Protein AF-A0A2D4NZ76-F1 (afdb_monomer_lite)

Radius of gyration: 38.87 Å; chains: 1; bounding box: 68×22×113 Å

pLDDT: mean 84.17, std 10.51, range [44.94, 95.06]

Foldseek 3Di:
DPDPDPDDDPCPDPVNVVVVVVVCVPDPVNVVVVVVVVVVVPPDDPDLVVDPVSVVVVVVVCVVDPCNVCVVVVVCVPVDDDDCPDPVNVVVVVVVVVVD

Structure (mmCIF, N/CA/C/O backbone):
data_AF-A0A2D4NZ76-F1
#
_entry.id   AF-A0A2D4NZ76-F1
#
loop_
_atom_site.group_PDB
_atom_site.id
_atom_site.type_symbol
_atom_site.label_atom_id
_atom_site.label_alt_id
_atom_site.label_comp_id
_atom_site.label_asym_id
_atom_site.label_entity_id
_atom_site.label_seq_id
_atom_site.pdbx_PDB_ins_code
_atom_site.Cartn_x
_atom_site.Cartn_y
_atom_site.Cartn_z
_atom_site.occupancy
_atom_site.B_iso_or_equiv
_atom_site.auth_seq_id
_atom_site.auth_comp_id
_atom_site.auth_asym_id
_atom_site.auth_atom_id
_atom_site.pdbx_PDB_model_num
ATOM 1 N N . CYS A 1 1 ? 21.999 -9.699 -54.818 1.00 44.94 1 CYS A N 1
ATOM 2 C CA . CYS A 1 1 ? 21.791 -9.735 -56.279 1.00 44.94 1 CYS A CA 1
ATOM 3 C C . CYS A 1 1 ? 20.711 -10.760 -56.598 1.00 44.94 1 CYS A C 1
ATOM 5 O O . CYS A 1 1 ? 20.995 -11.942 -56.533 1.00 44.94 1 CYS A O 1
ATOM 7 N N . ILE A 1 2 ? 19.479 -10.319 -56.873 1.00 53.00 2 ILE A N 1
ATOM 8 C CA . ILE A 1 2 ? 18.454 -11.151 -57.521 1.00 53.00 2 ILE A CA 1
ATOM 9 C C . ILE A 1 2 ? 18.231 -10.493 -58.876 1.00 53.00 2 ILE A C 1
ATOM 11 O O . ILE A 1 2 ? 17.505 -9.511 -59.002 1.00 53.00 2 ILE A O 1
ATOM 15 N N . ARG A 1 3 ? 18.990 -10.954 -59.856 1.00 52.88 3 ARG A N 1
ATOM 16 C CA . ARG A 1 3 ? 18.799 -10.655 -61.269 1.00 52.88 3 ARG A CA 1
ATOM 17 C C . ARG A 1 3 ? 18.990 -11.997 -61.949 1.00 52.88 3 ARG A C 1
ATOM 19 O O . ARG A 1 3 ? 20.097 -12.299 -62.343 1.00 52.88 3 ARG A O 1
ATOM 26 N N . ASP A 1 4 ? 17.950 -12.823 -61.908 1.00 59.00 4 ASP A N 1
ATOM 27 C CA . ASP A 1 4 ? 17.825 -13.999 -62.771 1.00 59.00 4 ASP A CA 1
ATOM 28 C C . ASP A 1 4 ? 16.378 -14.495 -62.759 1.00 59.00 4 ASP A C 1
ATOM 30 O O . ASP A 1 4 ? 15.946 -15.369 -62.014 1.00 59.00 4 ASP A O 1
ATOM 34 N N . SER A 1 5 ? 15.576 -13.773 -63.523 1.00 59.16 5 SER A N 1
ATOM 35 C CA . SER A 1 5 ? 14.332 -14.172 -64.183 1.00 59.16 5 SER A CA 1
ATOM 36 C C . SER A 1 5 ? 13.870 -12.903 -64.890 1.00 59.16 5 SER A C 1
ATOM 38 O O . SER A 1 5 ? 13.988 -11.813 -64.334 1.00 59.16 5 SER A O 1
ATOM 40 N N . GLY A 1 6 ? 13.416 -13.000 -66.138 1.00 62.66 6 GLY A N 1
ATOM 41 C CA . GLY A 1 6 ? 13.114 -11.853 -67.010 1.00 62.66 6 GLY A CA 1
ATOM 42 C C . GLY A 1 6 ? 11.975 -10.925 -66.550 1.00 62.66 6 GLY A C 1
ATOM 43 O O . GLY A 1 6 ? 11.429 -10.199 -67.372 1.00 62.66 6 GLY A O 1
ATOM 44 N N . TYR A 1 7 ? 11.606 -10.940 -65.266 1.00 69.69 7 TYR A N 1
ATOM 45 C CA . TYR A 1 7 ? 10.583 -10.099 -64.657 1.00 69.69 7 TYR A CA 1
ATOM 46 C C . TYR A 1 7 ? 11.185 -9.188 -63.581 1.00 69.69 7 TYR A C 1
ATOM 48 O O . TYR A 1 7 ? 11.845 -9.636 -62.644 1.00 69.69 7 TYR A O 1
ATOM 56 N N . SER A 1 8 ? 10.917 -7.885 -63.702 1.00 71.56 8 SER A N 1
ATOM 57 C CA . SER A 1 8 ? 11.276 -6.893 -62.687 1.00 71.56 8 SER A CA 1
ATOM 58 C C . SER A 1 8 ? 10.375 -7.059 -61.464 1.00 71.56 8 SER A C 1
ATOM 60 O O . SER A 1 8 ? 9.161 -6.861 -61.540 1.00 71.56 8 SER A O 1
ATOM 62 N N . LEU A 1 9 ? 10.964 -7.444 -60.332 1.00 76.31 9 LEU A N 1
ATOM 63 C CA . LEU A 1 9 ? 10.245 -7.532 -59.067 1.00 76.31 9 LEU A CA 1
ATOM 64 C C . LEU A 1 9 ? 9.977 -6.126 -58.518 1.00 76.31 9 LEU A C 1
ATOM 66 O O . LEU A 1 9 ? 10.889 -5.294 -58.489 1.00 76.31 9 LEU A O 1
ATOM 70 N N . PRO A 1 10 ? 8.760 -5.852 -58.016 1.00 81.12 10 PRO A N 1
ATOM 71 C CA . PRO A 1 10 ? 8.468 -4.568 -57.413 1.00 81.12 10 PRO A CA 1
ATOM 72 C C . PRO A 1 10 ? 9.375 -4.333 -56.190 1.00 81.12 10 PRO A C 1
ATOM 74 O O . PRO A 1 10 ? 9.687 -5.275 -55.451 1.00 81.12 10 PRO A O 1
ATOM 77 N N . PRO A 1 11 ? 9.765 -3.077 -55.914 1.00 79.50 11 PRO A N 1
ATOM 78 C CA . PRO A 1 11 ? 10.708 -2.723 -54.842 1.00 79.50 11 PRO A CA 1
ATOM 79 C C . PRO A 1 11 ? 10.205 -3.049 -53.423 1.00 79.50 11 PRO A C 1
ATOM 81 O O . PRO A 1 11 ? 10.986 -3.057 -52.469 1.00 79.50 11 PRO A O 1
ATOM 84 N N . ASN A 1 12 ? 8.908 -3.341 -53.290 1.00 79.50 12 ASN A N 1
ATOM 85 C CA . ASN A 1 12 ? 8.246 -3.768 -52.055 1.00 79.50 12 ASN A CA 1
ATOM 86 C C . ASN A 1 12 ? 7.989 -5.283 -51.999 1.00 79.50 12 ASN A C 1
ATOM 88 O O . ASN A 1 12 ? 7.264 -5.749 -51.119 1.00 79.50 12 ASN A O 1
ATOM 92 N N . SER A 1 13 ? 8.546 -6.053 -52.937 1.00 87.50 13 SER A N 1
ATOM 93 C CA . SER A 1 13 ? 8.436 -7.510 -52.940 1.00 87.50 13 SER A CA 1
ATOM 94 C C . SER A 1 13 ? 8.951 -8.099 -51.621 1.00 87.50 13 SER A C 1
ATOM 96 O O . SER A 1 13 ? 9.891 -7.593 -51.001 1.00 87.50 13 SER A O 1
ATOM 98 N N . VAL A 1 14 ? 8.308 -9.183 -51.188 1.00 86.06 14 VAL A N 1
ATOM 99 C CA . VAL A 1 14 ? 8.617 -9.927 -49.958 1.00 86.06 14 VAL A CA 1
ATOM 100 C C . VAL A 1 14 ? 10.127 -10.171 -49.759 1.00 86.06 14 VAL A C 1
ATOM 102 O O . VAL A 1 14 ? 10.628 -9.792 -48.698 1.00 86.06 14 VAL A O 1
ATOM 105 N N . PRO A 1 15 ? 10.906 -10.672 -50.744 1.00 86.19 15 PRO A N 1
ATOM 106 C CA . PRO A 1 15 ? 12.348 -10.877 -50.562 1.00 86.19 15 PRO A CA 1
ATOM 107 C C . PRO A 1 15 ? 13.117 -9.578 -50.288 1.00 86.19 15 PRO A C 1
ATOM 109 O O . PRO A 1 15 ? 14.020 -9.559 -49.455 1.00 86.19 15 PRO A O 1
ATOM 112 N N . PHE A 1 16 ? 12.737 -8.471 -50.930 1.00 85.00 16 PHE A N 1
ATOM 113 C CA . PHE A 1 16 ? 13.388 -7.175 -50.730 1.00 85.00 16 PHE A CA 1
ATOM 114 C C . PHE A 1 16 ? 13.093 -6.599 -49.341 1.00 85.00 16 PHE A C 1
ATOM 116 O O . PHE A 1 16 ? 13.960 -5.987 -48.717 1.00 85.00 16 PHE A O 1
ATOM 123 N N . ARG A 1 17 ? 11.874 -6.816 -48.832 1.00 89.81 17 ARG A N 1
ATOM 124 C CA . ARG A 1 17 ? 11.494 -6.449 -47.461 1.00 89.81 17 ARG A CA 1
ATOM 125 C C . ARG A 1 17 ? 12.259 -7.273 -46.428 1.00 89.81 17 ARG A C 1
ATOM 127 O O . ARG A 1 17 ? 12.734 -6.695 -45.456 1.00 89.81 17 ARG A O 1
ATOM 134 N N . HIS A 1 18 ? 12.414 -8.579 -46.651 1.00 88.75 18 HIS A N 1
ATOM 135 C CA . HIS A 1 18 ? 13.202 -9.442 -45.767 1.00 88.75 18 HIS A CA 1
ATOM 136 C C . HIS A 1 18 ? 14.680 -9.059 -45.751 1.00 88.75 18 HIS A C 1
ATOM 138 O O . HIS A 1 18 ? 15.241 -8.936 -44.669 1.00 88.75 18 HIS A O 1
ATOM 144 N N . ALA A 1 19 ? 15.282 -8.798 -46.914 1.00 88.06 19 ALA A N 1
ATOM 145 C CA . ALA A 1 19 ? 16.670 -8.341 -46.994 1.00 88.06 19 ALA A CA 1
ATOM 146 C C . ALA A 1 19 ? 16.871 -7.032 -46.213 1.00 88.06 19 ALA A C 1
ATOM 148 O O . ALA A 1 19 ? 17.685 -6.977 -45.298 1.00 88.06 19 ALA A O 1
ATOM 149 N N . LYS A 1 20 ? 16.022 -6.025 -46.466 1.00 89.00 20 LYS A N 1
ATOM 150 C CA . LYS A 1 20 ? 16.042 -4.753 -45.723 1.00 89.00 20 LYS A CA 1
ATOM 151 C C . LYS A 1 20 ? 15.849 -4.944 -44.215 1.00 89.00 20 LYS A C 1
ATOM 153 O O . LYS A 1 20 ? 16.428 -4.208 -43.424 1.00 89.00 20 LYS A O 1
ATOM 158 N N . HIS A 1 21 ? 15.002 -5.885 -43.802 1.00 88.12 21 HIS A N 1
ATOM 159 C CA . HIS A 1 21 ? 14.797 -6.187 -42.388 1.00 88.12 21 HIS A CA 1
ATOM 160 C C . HIS A 1 21 ? 16.028 -6.857 -41.765 1.00 88.12 21 HIS A C 1
ATOM 162 O O . HIS A 1 21 ? 16.443 -6.439 -40.691 1.00 88.12 21 HIS A O 1
ATOM 168 N N . SER A 1 22 ? 16.642 -7.821 -42.454 1.00 87.06 22 SER A N 1
ATOM 169 C CA . SER A 1 22 ? 17.883 -8.470 -42.015 1.00 87.06 22 SER A CA 1
ATOM 170 C C . SER A 1 22 ? 19.006 -7.451 -41.819 1.00 87.06 22 SER A C 1
ATOM 172 O O . SER A 1 22 ? 19.623 -7.423 -40.757 1.00 87.06 22 SER A O 1
ATOM 174 N N . ASP A 1 23 ? 19.193 -6.545 -42.783 1.00 90.50 23 ASP A N 1
ATOM 175 C CA . ASP A 1 23 ? 20.196 -5.476 -42.696 1.00 90.50 23 ASP A CA 1
ATOM 176 C C . ASP A 1 23 ? 19.936 -4.547 -41.500 1.00 90.50 23 ASP A C 1
ATOM 178 O O . ASP A 1 23 ? 20.854 -4.135 -40.791 1.00 90.50 23 ASP A O 1
ATOM 182 N N . ASN A 1 24 ? 18.663 -4.231 -41.237 1.00 88.12 24 ASN A N 1
ATOM 183 C CA . ASN A 1 24 ? 18.276 -3.415 -40.089 1.00 88.12 24 ASN A CA 1
ATOM 184 C C . ASN A 1 24 ? 18.565 -4.107 -38.751 1.00 88.12 24 ASN A C 1
ATOM 186 O O . ASN A 1 24 ? 18.992 -3.430 -37.821 1.00 88.12 24 ASN A O 1
ATOM 190 N N . VAL A 1 25 ? 18.335 -5.420 -38.657 1.00 84.50 25 VAL A N 1
ATOM 191 C CA . VAL A 1 25 ? 18.589 -6.221 -37.446 1.00 84.50 25 VAL A CA 1
ATOM 192 C C . VAL A 1 25 ? 20.089 -6.378 -37.187 1.00 84.50 25 VAL A C 1
ATOM 194 O O . VAL A 1 25 ? 20.518 -6.348 -36.039 1.00 84.50 25 VAL A O 1
ATOM 197 N N . GLN A 1 26 ? 20.902 -6.492 -38.240 1.00 87.81 26 GLN A N 1
ATOM 198 C CA . GLN A 1 26 ? 22.362 -6.595 -38.128 1.00 87.81 26 GLN A CA 1
ATOM 199 C C . GLN A 1 26 ? 23.052 -5.248 -37.851 1.00 87.81 26 GLN A C 1
ATOM 201 O O . GLN A 1 26 ? 24.244 -5.210 -37.546 1.00 87.81 26 GLN A O 1
ATOM 206 N N . SER A 1 27 ? 22.327 -4.130 -37.947 1.00 92.50 27 SER A N 1
ATOM 207 C CA . SER A 1 27 ? 22.884 -2.798 -37.723 1.00 92.50 27 SER A CA 1
ATOM 208 C C . SER A 1 27 ? 23.135 -2.529 -36.236 1.00 92.50 27 SER A C 1
ATOM 210 O O . SER A 1 27 ? 22.206 -2.345 -35.449 1.00 92.50 27 SER A O 1
ATOM 212 N N . GLU A 1 28 ? 24.409 -2.398 -35.861 1.00 90.56 28 GLU A N 1
ATOM 213 C CA . GLU A 1 28 ? 24.826 -2.094 -34.485 1.00 90.56 28 GLU A CA 1
ATOM 214 C C . GLU A 1 28 ? 24.253 -0.760 -33.966 1.00 90.56 28 GLU A C 1
ATOM 216 O O . GLU A 1 28 ? 23.920 -0.628 -32.788 1.00 90.56 28 GLU A O 1
ATOM 221 N N . LEU A 1 29 ? 24.095 0.234 -34.845 1.00 87.88 29 LEU A N 1
ATOM 222 C CA . LEU A 1 29 ? 23.525 1.536 -34.487 1.00 87.88 29 LEU A CA 1
ATOM 223 C C . LEU A 1 29 ? 22.056 1.420 -34.073 1.00 87.88 29 LEU A C 1
ATOM 225 O O . LEU A 1 29 ? 21.659 2.011 -33.068 1.00 87.88 29 LEU A O 1
ATOM 229 N N . LYS A 1 30 ? 21.260 0.639 -34.817 1.00 89.44 30 LYS A N 1
ATOM 230 C CA . LYS A 1 30 ? 19.852 0.387 -34.476 1.00 89.44 30 LYS A CA 1
ATOM 231 C C . LYS A 1 30 ? 19.733 -0.412 -33.189 1.00 89.44 30 LYS A C 1
ATOM 233 O O . LYS A 1 30 ? 18.977 -0.016 -32.312 1.00 89.44 30 LYS A O 1
ATOM 238 N N . TYR A 1 31 ? 20.568 -1.436 -33.026 1.00 86.94 31 TYR A N 1
ATOM 239 C CA . TYR A 1 31 ? 20.642 -2.205 -31.786 1.00 86.94 31 TYR A CA 1
ATOM 240 C C . TYR A 1 31 ? 20.9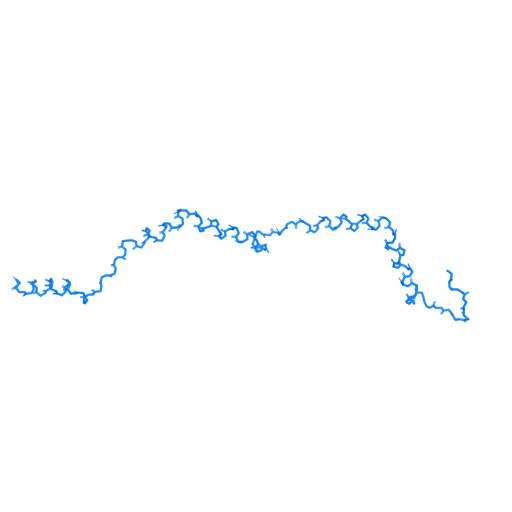11 -1.316 -30.560 1.00 86.94 31 TYR A C 1
ATOM 242 O O . TYR A 1 31 ? 20.213 -1.409 -29.552 1.00 86.94 31 TYR A O 1
ATOM 250 N N . LYS A 1 32 ? 21.893 -0.408 -30.649 1.00 90.56 32 LYS A N 1
ATOM 251 C CA . LYS A 1 32 ? 22.214 0.523 -29.554 1.00 90.56 32 LYS A CA 1
ATOM 252 C C . LYS A 1 32 ? 21.090 1.525 -29.288 1.00 90.56 32 LYS A C 1
ATOM 254 O O . LYS A 1 32 ? 20.827 1.829 -28.127 1.00 90.56 32 LYS A O 1
ATOM 259 N N . ALA A 1 33 ? 20.429 2.029 -30.329 1.00 90.19 33 ALA A N 1
ATOM 260 C CA . ALA A 1 33 ? 19.293 2.937 -30.183 1.00 90.19 33 ALA A CA 1
ATOM 261 C C . ALA A 1 33 ? 18.106 2.248 -29.491 1.00 90.19 33 ALA A C 1
ATOM 263 O O . ALA A 1 33 ? 17.587 2.769 -28.503 1.00 90.19 33 ALA A O 1
ATOM 264 N N . ASP A 1 34 ? 17.746 1.047 -29.946 1.00 86.94 34 ASP A N 1
ATOM 265 C CA . ASP A 1 34 ? 16.675 0.245 -29.354 1.00 86.94 34 ASP A CA 1
ATOM 266 C C . ASP A 1 34 ? 17.002 -0.122 -27.902 1.00 86.94 34 ASP A C 1
ATOM 268 O O . ASP A 1 34 ? 16.138 -0.021 -27.037 1.00 86.94 34 ASP A O 1
ATOM 272 N N . TYR A 1 35 ? 18.261 -0.448 -27.592 1.00 86.12 35 TYR A N 1
ATOM 273 C CA . TYR A 1 35 ? 18.715 -0.693 -26.220 1.00 86.12 35 TYR A CA 1
ATOM 274 C C . TYR A 1 35 ? 18.510 0.527 -25.304 1.00 86.12 35 TYR A C 1
ATOM 276 O O . TYR A 1 35 ? 18.053 0.387 -24.170 1.00 86.12 35 TYR A O 1
ATOM 284 N N . VAL A 1 36 ? 18.810 1.740 -25.779 1.00 85.62 36 VAL A N 1
ATOM 285 C CA . VAL A 1 36 ? 18.595 2.978 -25.007 1.00 85.62 36 VAL A CA 1
ATOM 286 C C . VAL A 1 36 ? 17.103 3.255 -24.801 1.00 85.62 36 VAL A C 1
ATOM 288 O O . VAL A 1 36 ? 16.704 3.592 -23.686 1.00 85.62 36 VAL A O 1
ATOM 291 N N . ILE A 1 37 ? 16.278 3.058 -25.833 1.00 83.44 37 ILE A N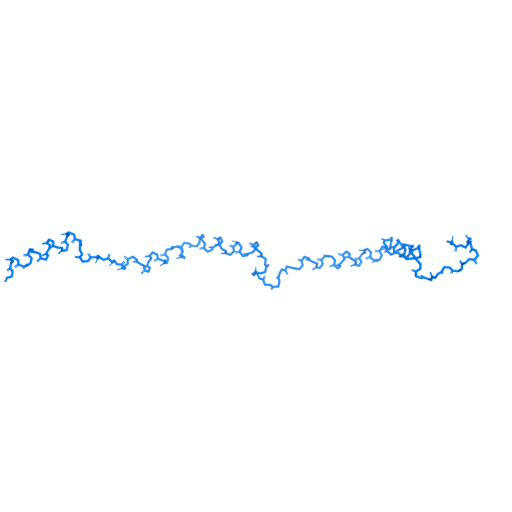 1
ATOM 292 C CA . ILE A 1 37 ? 14.814 3.188 -25.740 1.00 83.44 37 ILE A CA 1
ATOM 293 C C . ILE A 1 37 ? 14.259 2.169 -24.738 1.00 83.44 37 ILE A C 1
ATOM 295 O O . ILE A 1 37 ? 13.479 2.530 -23.857 1.00 83.44 37 ILE A O 1
ATOM 299 N N . GLN A 1 38 ? 14.724 0.919 -24.808 1.00 80.88 38 GLN A N 1
ATOM 300 C CA . GLN A 1 38 ? 14.279 -0.154 -23.926 1.00 80.88 38 GLN A CA 1
ATOM 301 C C . GLN A 1 38 ? 14.654 0.078 -22.465 1.00 80.88 38 GLN A C 1
ATOM 303 O O . GLN A 1 38 ? 13.869 -0.227 -21.569 1.00 80.88 38 GLN A O 1
ATOM 308 N N . ARG A 1 39 ? 15.817 0.684 -22.201 1.00 75.88 39 ARG A N 1
ATOM 309 C CA . ARG A 1 39 ? 16.188 1.119 -20.846 1.00 75.88 39 ARG A CA 1
ATOM 310 C C . ARG A 1 39 ? 15.216 2.154 -20.270 1.00 75.88 39 ARG A C 1
ATOM 312 O O . ARG A 1 39 ? 15.049 2.191 -19.055 1.00 75.88 39 ARG A O 1
ATOM 319 N N . GLY A 1 40 ? 14.557 2.945 -21.118 1.00 67.69 40 GLY A N 1
ATOM 320 C CA . GLY A 1 40 ? 13.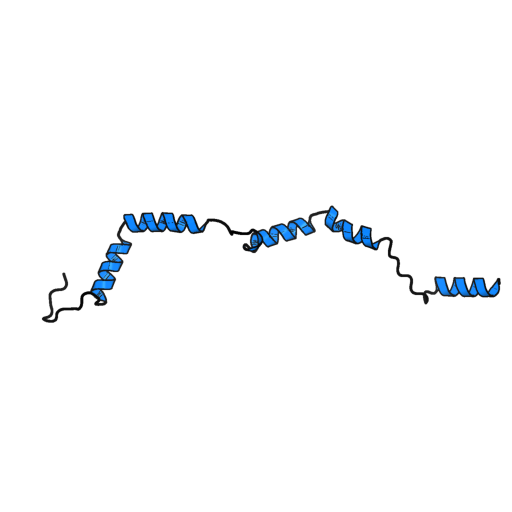503 3.882 -20.723 1.00 67.69 40 GLY A CA 1
ATOM 321 C C . GLY A 1 40 ? 12.180 3.219 -20.318 1.00 67.69 40 GLY A C 1
ATOM 322 O O . GLY A 1 40 ? 11.370 3.862 -19.661 1.00 67.69 40 GLY A O 1
ATOM 323 N N . HIS A 1 41 ? 11.951 1.937 -20.629 1.00 65.00 41 HIS A N 1
ATOM 324 C CA . HIS A 1 41 ? 10.737 1.226 -20.196 1.00 65.00 41 HIS A CA 1
ATOM 325 C C . HIS A 1 41 ? 10.722 0.885 -18.699 1.00 65.00 41 HIS A C 1
ATOM 327 O O . HIS A 1 41 ? 9.674 0.529 -18.171 1.00 65.00 41 HIS A O 1
ATOM 333 N N . TYR A 1 42 ? 11.858 1.016 -18.005 1.00 62.22 42 TYR A N 1
ATOM 334 C CA . TYR A 1 42 ? 11.941 0.883 -16.546 1.00 62.22 42 TYR A CA 1
ATOM 335 C C . TYR A 1 42 ? 11.688 2.202 -15.804 1.00 62.22 42 TYR A C 1
ATOM 337 O O . TYR A 1 42 ? 11.939 2.290 -14.601 1.00 62.22 42 TYR A O 1
ATOM 345 N N . VAL A 1 43 ? 11.222 3.247 -16.495 1.00 63.44 43 VAL A N 1
ATOM 346 C CA . VAL A 1 43 ? 10.678 4.427 -15.820 1.00 63.44 43 VAL A CA 1
ATOM 347 C C . VAL A 1 43 ? 9.415 3.959 -15.103 1.00 63.44 43 VAL A C 1
ATOM 349 O O . VAL A 1 43 ? 8.495 3.454 -15.739 1.00 63.44 43 VAL A O 1
ATOM 352 N N . GLY A 1 44 ? 9.436 4.016 -13.769 1.00 68.94 44 GLY A N 1
ATOM 353 C CA . GLY A 1 44 ? 8.357 3.521 -12.918 1.00 68.94 44 GLY A CA 1
ATOM 354 C C . GLY A 1 44 ? 6.991 4.117 -13.264 1.00 68.94 44 GLY A C 1
ATOM 355 O O . GLY A 1 44 ? 6.870 5.048 -14.055 1.00 68.94 44 GLY A O 1
ATOM 356 N N . VAL A 1 45 ? 5.947 3.565 -12.650 1.00 70.25 45 VAL A N 1
ATOM 357 C CA . VAL A 1 45 ? 4.578 4.059 -12.823 1.00 70.25 45 VAL A CA 1
ATOM 358 C C . VAL A 1 45 ? 4.463 5.557 -12.514 1.00 70.25 45 VAL A C 1
ATOM 360 O O . VAL A 1 45 ? 5.079 6.043 -11.565 1.00 70.25 45 VAL A O 1
ATOM 363 N N . ASN A 1 46 ? 3.660 6.285 -13.299 1.00 76.50 46 ASN A N 1
ATOM 364 C CA . ASN A 1 46 ? 3.475 7.732 -13.128 1.00 76.50 46 ASN A CA 1
ATOM 365 C C . ASN A 1 46 ? 2.855 8.049 -11.762 1.00 76.50 46 ASN A C 1
ATOM 367 O O . ASN A 1 46 ? 3.193 9.051 -11.135 1.00 76.50 46 ASN A O 1
ATOM 371 N N . ASN A 1 47 ? 1.963 7.170 -11.295 1.00 78.31 47 ASN A N 1
ATOM 372 C CA . ASN A 1 47 ? 1.357 7.232 -9.972 1.00 78.31 47 ASN A CA 1
ATOM 373 C C . ASN A 1 47 ? 1.594 5.928 -9.206 1.00 78.31 47 ASN A C 1
ATOM 375 O O . ASN A 1 47 ? 1.436 4.841 -9.752 1.00 78.31 47 ASN A O 1
ATOM 379 N N . MET A 1 48 ? 1.836 6.017 -7.894 1.00 76.12 48 MET A N 1
ATOM 380 C CA . MET A 1 48 ? 2.014 4.847 -7.014 1.00 76.12 48 MET A CA 1
ATOM 381 C C . MET A 1 48 ? 0.868 3.823 -7.117 1.00 76.12 48 MET A C 1
ATOM 383 O O . MET A 1 48 ? 1.088 2.627 -6.964 1.00 76.12 48 MET A O 1
ATOM 387 N N . ARG A 1 49 ? -0.359 4.289 -7.389 1.00 79.19 49 ARG A N 1
ATOM 388 C CA . ARG A 1 49 ? -1.563 3.444 -7.472 1.00 79.19 49 ARG A CA 1
ATOM 389 C C . ARG A 1 49 ? -1.677 2.627 -8.759 1.00 79.19 49 ARG A C 1
ATOM 391 O O . ARG A 1 49 ? -2.542 1.763 -8.837 1.00 79.19 49 ARG A O 1
ATOM 398 N N . GLU A 1 50 ? -0.849 2.913 -9.756 1.00 83.88 50 GLU A N 1
ATOM 399 C CA . GLU A 1 50 ? -0.854 2.199 -11.036 1.00 83.88 50 GLU A CA 1
ATOM 400 C C . GLU A 1 50 ? -0.041 0.898 -10.974 1.00 83.88 50 GLU A C 1
ATOM 402 O O . GLU A 1 50 ? -0.269 0.014 -11.795 1.00 83.88 50 GLU A O 1
ATOM 407 N N . ASP A 1 51 ? 0.866 0.741 -9.999 1.00 85.81 51 ASP A N 1
ATOM 408 C CA . ASP A 1 51 ? 1.577 -0.521 -9.767 1.00 85.81 51 ASP A CA 1
ATOM 409 C C . ASP A 1 51 ? 0.855 -1.345 -8.687 1.00 85.81 51 ASP A C 1
ATOM 411 O O . ASP A 1 51 ? 0.842 -0.954 -7.512 1.00 85.81 51 ASP A O 1
ATOM 415 N N . PRO A 1 52 ? 0.306 -2.525 -9.035 1.00 87.06 52 PRO A N 1
ATOM 416 C CA . PRO A 1 52 ? -0.329 -3.415 -8.072 1.00 87.06 52 PRO A CA 1
ATOM 417 C C . PRO A 1 52 ? 0.566 -3.761 -6.875 1.00 87.06 52 PRO A C 1
ATOM 419 O O . PRO A 1 52 ? 0.061 -3.902 -5.762 1.00 87.06 52 PRO A O 1
ATOM 422 N N . LYS A 1 53 ? 1.888 -3.881 -7.063 1.00 86.94 53 LYS A N 1
ATOM 423 C CA . LYS A 1 53 ? 2.816 -4.211 -5.969 1.00 86.94 53 LYS A CA 1
ATOM 424 C C . LYS A 1 53 ? 2.929 -3.070 -4.965 1.00 86.94 53 LYS A C 1
ATOM 426 O O . LYS A 1 53 ? 2.880 -3.313 -3.761 1.00 86.94 53 LYS A O 1
ATOM 431 N N . LEU A 1 54 ? 3.042 -1.834 -5.447 1.00 87.44 54 LEU A N 1
ATOM 432 C CA . LEU A 1 54 ? 3.100 -0.653 -4.585 1.00 87.44 54 LEU A CA 1
ATOM 433 C C . LEU A 1 54 ? 1.796 -0.464 -3.802 1.00 87.44 54 LEU A C 1
ATOM 435 O O . LEU A 1 54 ? 1.842 -0.194 -2.601 1.00 87.44 54 LEU A O 1
ATOM 439 N N . VAL A 1 55 ? 0.643 -0.702 -4.434 1.00 92.44 55 VAL A N 1
ATOM 440 C CA . VAL A 1 55 ? -0.664 -0.703 -3.751 1.00 92.44 55 VAL A CA 1
ATOM 441 C C . VAL A 1 55 ? -0.717 -1.760 -2.643 1.00 92.44 55 VAL A C 1
ATOM 443 O O . VAL A 1 55 ? -1.197 -1.488 -1.540 1.00 92.44 55 VAL A O 1
ATOM 446 N N . TRP A 1 56 ? -0.185 -2.956 -2.902 1.00 92.69 56 TRP A N 1
ATOM 447 C CA . TRP A 1 56 ? -0.095 -4.017 -1.899 1.00 92.69 56 TRP A CA 1
ATOM 448 C C . TRP A 1 56 ? 0.755 -3.615 -0.691 1.00 92.69 56 TRP A C 1
ATOM 450 O O . TRP A 1 56 ? 0.351 -3.871 0.445 1.00 92.69 56 TRP A O 1
ATOM 460 N N . PHE A 1 57 ? 1.893 -2.953 -0.908 1.00 90.50 57 PHE A N 1
ATOM 461 C CA . PHE A 1 57 ? 2.730 -2.461 0.189 1.00 90.50 57 PHE A CA 1
ATOM 462 C C . PHE A 1 57 ? 2.036 -1.368 1.009 1.00 90.50 57 PHE A C 1
ATOM 464 O O . PHE A 1 57 ? 2.099 -1.406 2.239 1.00 90.50 57 PHE A O 1
ATOM 471 N N . GLU A 1 58 ? 1.314 -0.445 0.364 1.00 92.19 58 GLU A N 1
ATOM 472 C CA . GLU A 1 58 ? 0.496 0.554 1.067 1.00 92.19 58 GLU A CA 1
ATOM 473 C C . GLU A 1 58 ? -0.548 -0.126 1.971 1.00 92.19 58 GLU A C 1
ATOM 475 O O . GLU A 1 58 ? -0.720 0.242 3.136 1.00 92.19 58 GLU A O 1
ATOM 480 N N . HIS A 1 59 ? -1.235 -1.144 1.447 1.00 92.81 59 HIS A N 1
ATOM 481 C CA . HIS A 1 59 ? -2.242 -1.892 2.193 1.00 92.81 59 HIS A CA 1
ATOM 482 C C . HIS A 1 59 ? -1.639 -2.666 3.375 1.00 92.81 59 HIS A C 1
ATOM 484 O O . HIS A 1 59 ? -2.148 -2.575 4.494 1.00 92.81 59 HIS A O 1
ATOM 490 N N . ALA A 1 60 ? -0.526 -3.372 3.161 1.00 94.69 60 ALA A N 1
ATOM 491 C CA . ALA A 1 60 ? 0.184 -4.076 4.227 1.00 94.69 60 ALA A CA 1
ATOM 492 C C . ALA A 1 60 ? 0.631 -3.112 5.343 1.00 94.69 60 ALA A C 1
ATOM 494 O O . ALA A 1 60 ? 0.430 -3.402 6.522 1.00 94.69 60 ALA A O 1
ATOM 495 N N . GLY A 1 61 ? 1.133 -1.927 4.980 1.00 94.31 61 GLY A N 1
ATOM 496 C CA . GLY A 1 61 ? 1.518 -0.890 5.939 1.00 94.31 61 GLY A CA 1
ATOM 497 C C . GLY A 1 61 ? 0.346 -0.352 6.765 1.00 94.31 61 GLY A C 1
ATOM 498 O O . GLY A 1 61 ? 0.510 -0.074 7.952 1.00 94.31 61 GLY A O 1
ATOM 499 N N . LYS A 1 62 ? -0.859 -0.249 6.185 1.00 93.56 62 LYS A N 1
ATOM 500 C CA . LYS A 1 62 ? -2.072 0.133 6.935 1.00 93.56 62 LYS A CA 1
ATOM 501 C C . LYS A 1 62 ? -2.447 -0.907 7.989 1.00 93.56 62 LYS A C 1
ATOM 503 O O . LYS A 1 62 ? -2.824 -0.517 9.090 1.00 93.56 62 LYS A O 1
ATOM 508 N N . ILE A 1 63 ? -2.315 -2.196 7.672 1.00 91.88 63 ILE A N 1
ATOM 509 C CA . ILE A 1 63 ? -2.598 -3.297 8.609 1.00 91.88 63 ILE A CA 1
ATOM 510 C C . ILE A 1 63 ? -1.564 -3.335 9.738 1.00 91.88 63 ILE A C 1
ATOM 512 O O . ILE A 1 63 ? -1.927 -3.522 10.894 1.00 91.88 63 ILE A O 1
ATOM 516 N N . GLN A 1 64 ? -0.287 -3.123 9.416 1.00 91.81 64 GLN A N 1
ATOM 517 C CA . GLN A 1 64 ? 0.798 -3.097 10.405 1.00 91.81 64 GLN A CA 1
ATOM 518 C C . GLN A 1 64 ? 0.775 -1.856 11.306 1.00 91.81 64 GLN A C 1
ATOM 520 O O . GLN A 1 64 ? 1.485 -1.797 12.307 1.00 91.81 64 GLN A O 1
ATOM 525 N N . ASN A 1 65 ? -0.006 -0.835 10.956 1.00 95.06 65 ASN A N 1
ATOM 526 C CA . ASN A 1 65 ? -0.060 0.392 11.724 1.00 95.06 65 ASN A CA 1
ATOM 527 C C . ASN A 1 65 ? -0.921 0.218 12.985 1.00 95.06 65 ASN A C 1
ATOM 529 O O . ASN A 1 65 ? -2.150 0.293 12.935 1.00 95.06 65 ASN A O 1
ATOM 533 N N . ASP A 1 66 ? -0.259 0.094 14.133 1.00 92.62 66 ASP A N 1
ATOM 534 C CA . ASP A 1 66 ? -0.883 -0.029 15.456 1.00 92.62 66 ASP A CA 1
ATOM 535 C C . ASP A 1 66 ? -1.914 1.062 15.780 1.00 92.62 66 ASP A C 1
ATOM 537 O O . ASP A 1 66 ? -2.908 0.801 16.464 1.00 92.62 66 ASP A O 1
ATOM 541 N N . ARG A 1 67 ? -1.696 2.298 15.308 1.00 92.88 67 ARG A N 1
ATOM 542 C CA . ARG A 1 67 ? -2.628 3.410 15.541 1.00 92.88 67 ARG A CA 1
ATOM 543 C C . ARG A 1 67 ? -3.938 3.168 14.801 1.00 92.88 67 ARG A C 1
ATOM 545 O O . ARG A 1 67 ? -4.998 3.302 15.406 1.00 92.88 67 ARG A O 1
ATOM 552 N N . LEU A 1 68 ? -3.857 2.811 13.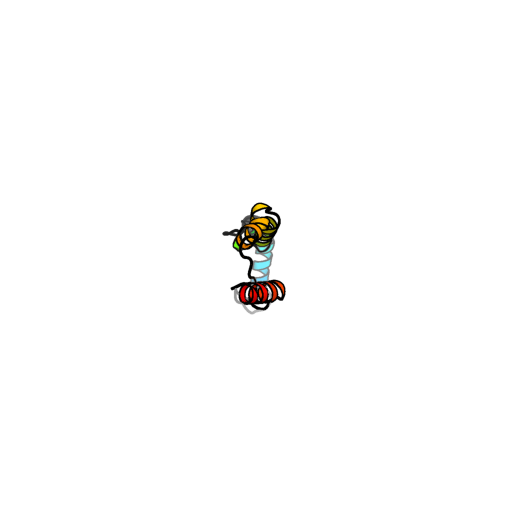517 1.00 91.94 68 LEU A N 1
ATOM 55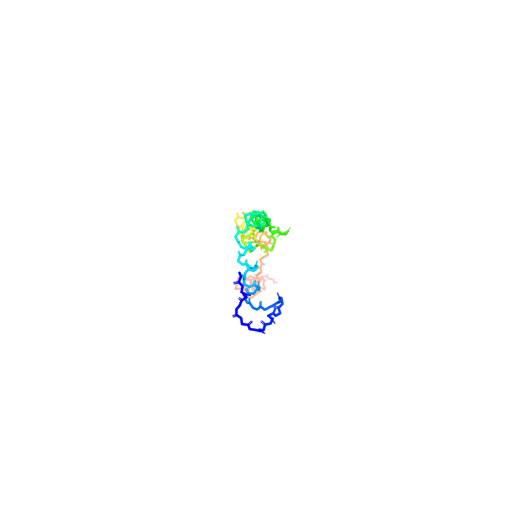3 C CA . LEU A 1 68 ? -5.033 2.507 12.693 1.00 91.94 68 LEU A CA 1
ATOM 554 C C . LEU A 1 68 ? -5.750 1.253 13.202 1.00 91.94 68 LEU A C 1
ATOM 556 O O . LEU A 1 68 ? -6.976 1.242 13.277 1.00 91.94 68 LEU A O 1
ATOM 560 N N . TYR A 1 69 ? -4.993 0.241 13.628 1.00 89.44 69 TYR A N 1
ATOM 561 C CA . TYR A 1 69 ? -5.540 -0.978 14.221 1.00 89.44 69 TYR A CA 1
ATOM 562 C C . TYR A 1 69 ? -6.406 -0.690 15.462 1.00 89.44 69 TYR A C 1
ATOM 564 O O . TYR A 1 69 ? -7.502 -1.230 15.599 1.00 89.44 69 TYR A O 1
ATOM 572 N N . LYS A 1 70 ? -5.955 0.203 16.353 1.00 94.38 70 LYS A N 1
ATOM 573 C CA . LYS A 1 70 ? -6.659 0.526 17.612 1.00 94.38 70 LYS A CA 1
ATOM 574 C C . LYS A 1 70 ? -7.743 1.594 17.463 1.00 94.38 70 LYS A C 1
ATOM 576 O O . LYS A 1 70 ? -8.572 1.755 18.360 1.00 94.38 70 LYS A O 1
ATOM 581 N N . GLU A 1 71 ? -7.754 2.333 16.357 1.00 94.44 71 GLU A N 1
ATOM 582 C CA . GLU A 1 71 ? -8.664 3.460 16.144 1.00 94.44 71 GLU A CA 1
ATOM 583 C C . GLU A 1 71 ? -10.138 3.036 16.189 1.00 94.44 71 GLU A C 1
ATOM 585 O O . GLU A 1 71 ? -10.940 3.677 16.870 1.00 94.44 71 GLU A O 1
ATOM 590 N N . SER A 1 72 ? -10.498 1.944 15.508 1.00 88.94 72 SER A N 1
ATOM 591 C CA . SER A 1 72 ? -11.873 1.429 15.489 1.00 88.94 72 SER A CA 1
ATOM 592 C C . SER A 1 72 ? -12.340 1.018 16.886 1.00 88.94 72 SER A C 1
ATOM 594 O O . SER A 1 72 ? -13.402 1.453 17.325 1.00 88.94 72 SER A O 1
ATOM 596 N N . TYR A 1 73 ? -11.506 0.275 17.619 1.00 89.88 73 TYR A N 1
ATOM 597 C CA . TYR A 1 73 ? -11.772 -0.128 18.999 1.00 89.88 73 TYR A CA 1
ATOM 598 C C . TYR A 1 73 ? -11.998 1.081 19.909 1.00 89.88 73 TYR A C 1
ATOM 600 O O . TYR A 1 73 ? -12.953 1.120 20.681 1.00 89.88 73 TYR A O 1
ATOM 608 N N . HIS A 1 74 ? -11.150 2.107 19.816 1.00 93.19 74 HIS A N 1
ATOM 609 C CA . HIS A 1 74 ? -11.307 3.304 20.638 1.00 93.19 74 HIS A CA 1
ATOM 610 C C . HIS A 1 74 ? -12.562 4.111 20.309 1.00 93.19 74 HIS A C 1
ATOM 612 O O . HIS A 1 74 ? -13.123 4.710 21.225 1.00 93.19 74 HIS A O 1
ATOM 618 N N . LYS A 1 75 ? -13.015 4.100 19.051 1.00 92.56 75 LYS A N 1
ATOM 619 C CA . LYS A 1 75 ? -14.272 4.741 18.642 1.00 92.56 75 LYS A CA 1
ATOM 620 C C . LYS A 1 75 ? -15.502 3.993 19.153 1.00 92.56 75 LYS A C 1
ATOM 622 O O . LYS A 1 75 ? -16.481 4.630 19.520 1.00 92.56 75 LYS A O 1
ATOM 627 N N . THR A 1 76 ? -15.470 2.662 19.185 1.00 91.75 76 THR A N 1
ATOM 628 C CA . THR A 1 76 ? -16.659 1.856 19.505 1.00 91.75 76 THR A CA 1
ATOM 629 C C . THR A 1 76 ? -16.724 1.372 20.947 1.00 91.75 76 THR A C 1
ATOM 631 O O . THR A 1 76 ? -17.814 1.057 21.406 1.00 91.75 76 THR A O 1
ATOM 634 N N . LYS A 1 77 ? -15.616 1.352 21.701 1.00 90.44 77 LYS A N 1
ATOM 635 C CA . LYS A 1 77 ? -15.580 0.807 23.076 1.00 90.44 77 LYS A CA 1
ATOM 636 C C . LYS A 1 77 ? -16.595 1.430 24.043 1.00 90.44 77 LYS A C 1
ATOM 638 O O . LYS A 1 77 ? -16.964 0.790 25.018 1.00 90.44 77 LYS A O 1
ATOM 643 N N . SER A 1 78 ? -17.016 2.673 23.807 1.00 87.62 78 SER A N 1
ATOM 644 C CA . SER A 1 78 ? -18.026 3.366 24.619 1.00 87.62 78 SER A CA 1
ATOM 645 C C . SER A 1 78 ? -19.454 3.172 24.108 1.00 87.62 78 SER A C 1
ATOM 647 O O . SER A 1 78 ? -20.403 3.469 24.828 1.00 87.62 78 SER A O 1
ATOM 649 N N . HIS A 1 79 ? -19.629 2.684 22.880 1.00 87.56 79 HIS A N 1
ATOM 650 C CA . HIS A 1 79 ? -20.935 2.374 22.315 1.00 87.56 79 HIS A CA 1
ATOM 651 C C . HIS A 1 79 ? -21.379 0.985 22.774 1.00 87.56 79 HIS A C 1
ATOM 653 O O . HIS A 1 79 ? -21.187 -0.015 22.086 1.00 87.56 79 HIS A O 1
ATOM 659 N N . VAL A 1 80 ? -21.989 0.934 23.957 1.00 82.06 80 VAL A N 1
ATOM 660 C CA . VAL A 1 80 ? -22.616 -0.281 24.480 1.00 82.06 80 VAL A CA 1
ATOM 661 C C . VAL A 1 80 ? -24.089 -0.283 24.075 1.00 82.06 80 VAL A C 1
ATOM 663 O O . VAL A 1 80 ? -24.868 0.544 24.542 1.00 82.06 80 VAL A O 1
ATOM 666 N N . HIS A 1 81 ? -24.476 -1.213 23.200 1.00 85.06 81 HIS A N 1
ATOM 667 C CA . HIS A 1 81 ? -25.878 -1.443 22.859 1.00 85.06 81 HIS A CA 1
ATOM 668 C C . HIS A 1 81 ? -26.451 -2.524 23.778 1.00 85.06 81 HIS A C 1
ATOM 670 O O . HIS A 1 81 ? -26.212 -3.716 23.579 1.00 85.06 81 HIS A O 1
ATOM 676 N N . ILE A 1 82 ? -27.195 -2.098 24.797 1.00 81.62 82 ILE A N 1
ATOM 677 C CA . ILE A 1 82 ? -27.895 -2.991 25.719 1.00 81.62 82 ILE A CA 1
ATOM 678 C C . ILE A 1 82 ? -29.345 -3.120 25.237 1.00 81.62 82 ILE A C 1
ATOM 680 O O . ILE A 1 82 ? -30.088 -2.141 25.333 1.00 81.62 82 ILE A O 1
ATOM 684 N N . PRO A 1 83 ? -29.770 -4.278 24.700 1.00 86.56 83 PRO A N 1
ATOM 685 C CA . PRO A 1 83 ? -31.160 -4.456 24.308 1.00 86.56 83 PRO A CA 1
ATOM 686 C C . PRO A 1 83 ? -32.058 -4.435 25.558 1.00 86.56 83 PRO A C 1
ATOM 688 O O . PRO A 1 83 ? -31.675 -4.991 26.584 1.00 86.56 83 PRO A O 1
ATOM 691 N N . PRO A 1 84 ? -33.251 -3.825 25.502 1.00 81.12 84 PRO A N 1
ATOM 692 C CA . PRO A 1 84 ? -34.116 -3.647 26.675 1.00 81.12 84 PRO A CA 1
ATOM 693 C C . PRO A 1 84 ? -34.674 -4.960 27.256 1.00 81.12 84 PRO A C 1
ATOM 695 O O . PRO A 1 84 ? -35.115 -4.977 28.400 1.00 81.12 84 PRO A O 1
ATOM 698 N N . ASP A 1 85 ? -34.629 -6.052 26.490 1.00 86.38 85 ASP A N 1
ATOM 699 C CA . ASP A 1 85 ? -35.137 -7.386 26.848 1.00 86.38 85 ASP A CA 1
ATOM 700 C C . ASP A 1 85 ? -34.096 -8.276 27.569 1.00 86.38 85 ASP A C 1
ATOM 702 O O . ASP A 1 85 ? -34.255 -9.486 27.703 1.00 86.38 85 ASP A O 1
ATOM 706 N N . ILE A 1 86 ? -32.971 -7.723 28.041 1.00 91.94 86 ILE A N 1
ATOM 707 C CA . ILE A 1 86 ? -32.045 -8.540 28.841 1.00 91.94 86 ILE A CA 1
ATOM 708 C C . ILE A 1 86 ? -32.585 -8.764 30.251 1.00 91.94 86 ILE A C 1
ATOM 710 O O . ILE A 1 86 ? -33.061 -7.850 30.925 1.00 91.94 86 ILE A O 1
ATOM 714 N N . ARG A 1 87 ? -32.422 -9.996 30.743 1.00 89.06 87 ARG A N 1
ATOM 715 C CA . ARG A 1 87 ? -32.946 -10.447 32.042 1.00 89.06 87 ARG A CA 1
ATOM 716 C C . ARG A 1 87 ? -32.515 -9.577 33.227 1.00 89.06 87 ARG A C 1
ATOM 718 O O . ARG A 1 87 ? -33.277 -9.450 34.178 1.00 89.06 87 ARG A O 1
ATOM 725 N N . SER A 1 88 ? -31.329 -8.967 33.178 1.00 89.25 88 SER A N 1
ATOM 726 C CA . SER A 1 88 ? -30.867 -8.042 34.222 1.00 89.25 88 SER A CA 1
ATOM 727 C C . SER A 1 88 ? -31.665 -6.736 34.256 1.00 89.25 88 SER A C 1
ATOM 729 O O . SER A 1 88 ? -31.967 -6.246 35.340 1.00 89.25 88 SER A O 1
ATOM 731 N N . VAL A 1 89 ? -32.037 -6.192 33.094 1.00 90.31 89 VAL A N 1
ATOM 732 C CA . VAL A 1 89 ? -32.846 -4.967 32.979 1.00 90.31 89 VAL A CA 1
ATOM 733 C C . VAL A 1 89 ? -34.292 -5.250 33.374 1.00 90.31 89 VAL A C 1
ATOM 735 O O . VAL A 1 89 ? -34.874 -4.469 34.122 1.00 90.31 89 VAL A O 1
ATOM 738 N N . ILE A 1 90 ? -34.843 -6.390 32.946 1.00 92.31 90 ILE A N 1
ATOM 739 C CA . ILE A 1 90 ? -36.197 -6.829 33.321 1.00 92.31 90 ILE A CA 1
ATOM 740 C C . ILE A 1 90 ? -36.296 -7.015 34.837 1.00 92.31 90 ILE A C 1
ATOM 742 O O . ILE A 1 90 ? -37.127 -6.378 35.474 1.00 92.31 90 ILE A O 1
ATOM 746 N N . ALA A 1 91 ? -35.390 -7.797 35.432 1.00 92.50 91 ALA A N 1
ATOM 747 C CA . ALA A 1 91 ? -35.397 -8.035 36.874 1.00 92.50 91 ALA A CA 1
ATOM 748 C C . ALA A 1 91 ? -35.241 -6.736 37.683 1.00 92.50 91 ALA A C 1
ATOM 750 O O . ALA A 1 91 ? -35.916 -6.553 38.692 1.00 92.50 91 ALA A O 1
ATOM 751 N N . ALA A 1 92 ? -34.381 -5.811 37.241 1.00 90.69 92 ALA A N 1
ATOM 752 C CA . ALA A 1 92 ? -34.236 -4.509 37.890 1.00 90.69 92 ALA A CA 1
ATOM 753 C C . ALA A 1 92 ? -35.527 -3.677 37.813 1.00 90.69 92 ALA A C 1
ATOM 755 O O . ALA A 1 92 ? -35.905 -3.043 38.800 1.00 90.69 92 ALA A O 1
ATOM 756 N N . ARG A 1 93 ? -36.215 -3.702 36.666 1.00 90.06 93 ARG A N 1
ATOM 757 C CA . ARG A 1 93 ? -37.483 -2.996 36.457 1.00 90.06 93 ARG A CA 1
ATOM 758 C C . ARG A 1 93 ? -38.605 -3.573 37.317 1.00 90.06 93 ARG A C 1
ATOM 760 O O . ARG A 1 93 ? -39.335 -2.804 37.935 1.00 90.06 93 ARG A O 1
ATOM 767 N N . ASP A 1 94 ? -38.707 -4.896 37.396 1.00 92.56 94 ASP A N 1
ATOM 768 C CA . ASP A 1 94 ? -39.703 -5.574 38.228 1.00 92.56 94 ASP A CA 1
ATOM 769 C C . ASP A 1 94 ? -39.489 -5.235 39.709 1.00 92.56 94 ASP A C 1
ATOM 771 O O . ASP A 1 94 ? -40.426 -4.843 40.399 1.00 92.56 94 ASP A O 1
ATOM 775 N N . CYS A 1 95 ? -38.239 -5.271 40.186 1.00 90.88 95 CYS A N 1
ATOM 776 C CA . CYS A 1 95 ? -37.899 -4.856 41.549 1.00 90.88 95 CYS A CA 1
ATOM 777 C C . CYS A 1 95 ? -38.253 -3.385 41.828 1.00 90.88 95 CYS A C 1
ATOM 779 O O . CYS A 1 95 ? -38.802 -3.085 42.886 1.00 90.88 95 CYS A O 1
ATOM 781 N N . GLN A 1 96 ? -37.972 -2.467 40.895 1.00 90.88 96 GLN A N 1
ATOM 782 C CA . GLN A 1 96 ? -38.364 -1.057 41.030 1.00 90.88 96 GLN A CA 1
ATOM 783 C C . GLN A 1 96 ? -39.885 -0.890 41.106 1.00 90.88 96 GLN A C 1
ATOM 785 O O . GLN A 1 96 ? -40.368 -0.074 41.885 1.00 90.88 96 GLN A O 1
ATOM 790 N N . HIS A 1 97 ? -40.634 -1.679 40.336 1.00 91.25 97 HIS A N 1
ATOM 791 C CA . HIS A 1 97 ? -42.095 -1.637 40.315 1.00 91.25 97 HIS A CA 1
ATOM 792 C C . HIS A 1 97 ? -42.733 -2.186 41.602 1.00 91.25 97 HIS A C 1
ATOM 794 O O . HIS A 1 97 ? -43.859 -1.825 41.924 1.00 91.25 97 HIS A O 1
ATOM 800 N N . ILE A 1 98 ? -42.039 -3.069 42.324 1.00 91.38 98 ILE A N 1
ATOM 801 C CA . ILE A 1 98 ? -42.498 -3.618 43.611 1.00 91.38 98 ILE A CA 1
ATOM 802 C C . ILE A 1 98 ? -42.247 -2.634 44.767 1.00 91.38 98 ILE A C 1
ATOM 804 O O . ILE A 1 98 ? -42.964 -2.661 45.763 1.00 91.38 98 ILE A O 1
ATOM 808 N N . VAL A 1 99 ? -41.203 -1.806 44.661 1.00 84.69 99 VAL A N 1
ATOM 809 C CA . VAL A 1 99 ? -40.771 -0.876 45.722 1.00 84.69 99 VAL A CA 1
ATOM 810 C C . VAL A 1 99 ? -41.408 0.515 45.584 1.00 84.69 99 VAL A C 1
ATOM 812 O O . VAL A 1 99 ? -41.454 1.254 46.568 1.00 84.69 99 VAL A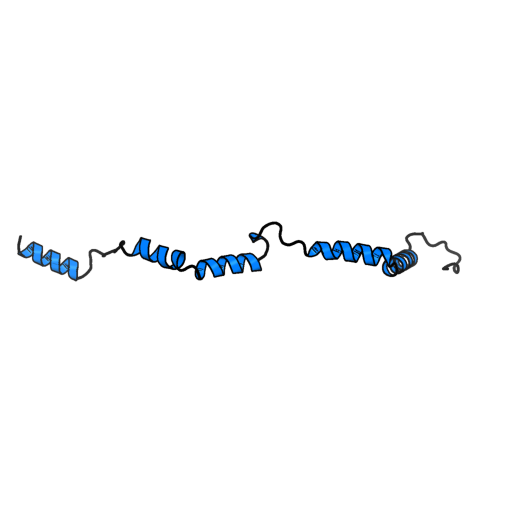 O 1
ATOM 815 N N . SER A 1 100 ? -41.880 0.872 44.386 1.00 65.69 100 SER A N 1
ATOM 816 C CA . SER A 1 100 ? -42.654 2.094 44.125 1.00 65.69 100 SER A CA 1
ATOM 817 C C . SER A 1 100 ? -44.119 1.952 44.520 1.00 65.69 100 SER A C 1
ATOM 819 O O . SER A 1 100 ? -44.702 3.027 44.784 1.00 65.69 100 SER A O 1
#

Secondary structure (DSSP, 8-state):
----SSS---TT-HHHHHHHHHHHHH-HHHHHHHHHHHHGGGS--SSGGGSHHHHHHHHHHHHH-HHHHHHHHHHHTT-----TT-HHHHHHHHHHHHH-

InterPro domains:
  IPR000900 Nebulin repeat [PF00880] (14-35)
  IPR000900 Nebulin repeat [PF00880] (50-77)
  IPR000900 Nebulin repeat [PS51216] (6-40)
  IPR000900 Nebulin repeat [PS51216] (44-78)
  IPR000900 Nebulin repeat [SM00227] (7-37)
  IPR000900 Nebulin repeat [SM00227] (45-75)
  IPR013998 Nebulin-like [PR00510] (22-41)
  IPR013998 Nebulin-like [PR00510] (50-69)
  IPR013998 Nebulin-like [PR00510] (70-89)
  IPR013998 Nebulin-like [PR00510] (91-100)
  IPR055297 Nebulin/Nebulette [PTHR11039] (4-100)

Sequence (100 aa):
CIRDSGYSLPPNSVPFRHAKHSDNVQSELKYKADYVIQRGHYVGVNNMREDPKLVWFEHAGKIQNDRLYKESYHKTKSHVHIPPDIRSVIAARDCQHIVS

Organism: Micrurus surinamensis (NCBI:txid129470)